Protein AF-A0A067EE00-F1 (afdb_monomer_lite)

Foldseek 3Di:
DVVLLCVQLVHDDDRDPSSVVSSCVQCVLVVVQCVDPVVVVQCPDVVPNAEPEADAPVVQLVVQQPPPRDGDPPDWHWYFYSDDPDHRDIDID

Organism: Citrus sinensis (NCBI:txid2711)

pLDDT: mean 82.13, std 8.54, range [51.91, 93.31]

Structure (mmCIF, N/CA/C/O backbone):
data_AF-A0A067EE00-F1
#
_entry.id   AF-A0A067EE00-F1
#
loop_
_atom_site.group_PDB
_atom_site.id
_atom_site.type_symbol
_atom_site.label_atom_id
_atom_site.label_alt_id
_atom_site.la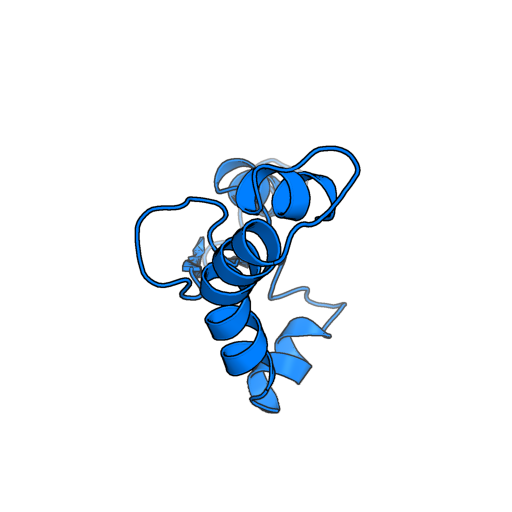bel_comp_id
_atom_site.label_asym_id
_atom_site.label_entity_id
_atom_site.label_seq_id
_atom_site.pdbx_PDB_ins_code
_atom_site.Cartn_x
_atom_site.Cartn_y
_atom_site.Cartn_z
_atom_site.occupancy
_atom_site.B_iso_or_equiv
_atom_site.auth_seq_id
_atom_site.auth_comp_id
_atom_site.auth_asym_id
_atom_site.auth_atom_id
_atom_site.pdbx_PDB_model_num
ATOM 1 N N . ASP A 1 1 ? 6.181 -4.516 7.051 1.00 78.56 1 ASP A N 1
ATOM 2 C CA . ASP A 1 1 ? 4.842 -3.881 7.123 1.00 78.56 1 ASP A CA 1
ATOM 3 C C . ASP A 1 1 ? 4.194 -3.855 8.504 1.00 78.56 1 ASP A C 1
ATOM 5 O O . ASP A 1 1 ? 3.755 -2.790 8.913 1.00 78.56 1 ASP A O 1
ATOM 9 N N . PHE A 1 2 ? 4.132 -4.954 9.266 1.00 80.62 2 PHE A N 1
ATOM 10 C CA . PHE A 1 2 ? 3.399 -4.965 10.548 1.00 80.62 2 PHE A CA 1
ATOM 11 C C . PHE A 1 2 ? 3.904 -3.944 11.593 1.00 80.62 2 PHE A C 1
ATOM 13 O O . PHE A 1 2 ? 3.105 -3.244 12.211 1.00 80.62 2 PHE A O 1
ATOM 20 N N . GLU A 1 3 ? 5.223 -3.789 11.737 1.00 83.38 3 GLU A N 1
ATOM 21 C CA . GLU A 1 3 ? 5.837 -2.774 12.616 1.00 83.38 3 GLU A CA 1
ATOM 22 C C . GLU A 1 3 ? 5.495 -1.333 12.195 1.00 83.38 3 GLU A C 1
ATOM 24 O O . GLU A 1 3 ? 5.251 -0.468 13.038 1.00 83.38 3 GLU A O 1
ATOM 29 N N . LEU A 1 4 ? 5.395 -1.072 10.887 1.00 82.88 4 LEU A N 1
ATOM 30 C CA . LEU A 1 4 ? 4.943 0.221 10.377 1.00 82.88 4 LEU A CA 1
ATOM 31 C C . LEU A 1 4 ? 3.482 0.477 10.767 1.00 82.88 4 LEU A C 1
ATOM 33 O O . LEU A 1 4 ? 3.162 1.558 11.258 1.00 82.88 4 LEU A O 1
ATOM 37 N N . LEU A 1 5 ? 2.605 -0.515 10.588 1.00 84.44 5 LEU A N 1
ATOM 38 C CA . LEU A 1 5 ? 1.193 -0.400 10.959 1.00 84.44 5 LEU A CA 1
ATOM 39 C C . LEU A 1 5 ? 1.034 -0.159 12.467 1.00 84.44 5 LEU A C 1
ATOM 41 O O . LEU A 1 5 ? 0.266 0.718 12.856 1.00 84.44 5 LEU A O 1
ATOM 45 N N . ARG A 1 6 ? 1.819 -0.840 13.315 1.00 84.81 6 ARG A N 1
ATOM 46 C CA . ARG A 1 6 ? 1.886 -0.565 14.765 1.00 84.81 6 ARG A CA 1
ATOM 47 C C . ARG A 1 6 ? 2.306 0.871 15.064 1.00 84.81 6 ARG A C 1
ATOM 49 O O . ARG A 1 6 ? 1.658 1.555 15.859 1.00 84.81 6 ARG A O 1
ATOM 56 N N . ARG A 1 7 ? 3.357 1.355 14.397 1.00 84.56 7 ARG A N 1
ATOM 57 C CA . ARG A 1 7 ? 3.845 2.733 14.544 1.00 84.56 7 ARG A CA 1
ATOM 58 C C . ARG A 1 7 ? 2.789 3.764 14.135 1.00 84.56 7 ARG A C 1
ATOM 60 O O . ARG A 1 7 ? 2.648 4.778 14.815 1.00 84.56 7 ARG A O 1
ATOM 67 N N . ILE A 1 8 ? 2.049 3.518 13.054 1.00 82.62 8 ILE A N 1
ATOM 68 C CA . ILE A 1 8 ? 0.974 4.404 12.574 1.00 82.62 8 ILE A CA 1
ATOM 69 C C . ILE A 1 8 ? -0.220 4.385 13.532 1.00 82.62 8 ILE A C 1
ATOM 71 O O . ILE A 1 8 ? -0.726 5.449 13.892 1.00 82.62 8 ILE A O 1
ATOM 75 N N . ALA A 1 9 ? -0.631 3.195 13.974 1.00 84.88 9 ALA A N 1
ATOM 76 C CA . ALA A 1 9 ? -1.706 3.008 14.944 1.00 84.88 9 ALA A CA 1
ATOM 77 C C . ALA A 1 9 ? -1.367 3.597 16.326 1.00 84.88 9 ALA A C 1
ATOM 79 O O . ALA A 1 9 ? -2.270 3.877 17.111 1.00 84.88 9 ALA A O 1
ATOM 80 N N . GLY A 1 10 ? -0.079 3.806 16.627 1.00 84.44 10 GLY A N 1
ATOM 81 C CA . GLY A 1 10 ? 0.383 4.327 17.913 1.00 84.44 10 GLY A CA 1
ATOM 82 C C . GLY A 1 10 ? 0.207 3.330 19.060 1.00 84.44 10 GLY A C 1
ATOM 83 O O . GLY A 1 10 ? 0.112 3.738 20.215 1.00 84.44 10 GLY A O 1
ATOM 84 N N . CYS A 1 11 ? 0.146 2.032 18.753 1.00 80.75 11 CYS A N 1
ATOM 85 C CA . CYS A 1 11 ? -0.097 0.964 19.718 1.00 80.75 11 CYS A CA 1
ATOM 86 C C . CYS A 1 11 ? 1.037 -0.069 19.716 1.00 80.75 11 CYS A C 1
ATOM 88 O O . CYS A 1 11 ? 1.675 -0.300 18.690 1.00 80.75 11 CYS A O 1
ATOM 90 N N . ARG A 1 12 ? 1.264 -0.720 20.863 1.00 75.81 12 ARG A N 1
ATOM 91 C CA . ARG A 1 12 ? 2.228 -1.826 20.989 1.00 75.81 12 ARG A CA 1
ATOM 92 C C . ARG A 1 12 ? 1.537 -3.175 20.787 1.00 75.81 12 ARG A C 1
ATOM 94 O O . ARG A 1 12 ? 1.651 -3.770 19.717 1.00 75.81 12 ARG A O 1
ATOM 101 N N . ASP A 1 13 ? 0.756 -3.592 21.781 1.00 77.88 13 ASP A N 1
ATOM 102 C CA . ASP A 1 13 ? 0.229 -4.961 21.842 1.00 77.88 13 ASP A CA 1
ATOM 103 C C . ASP A 1 13 ? -1.282 -5.047 21.605 1.00 77.88 13 ASP A C 1
ATOM 105 O O . ASP A 1 13 ? -1.750 -5.999 20.987 1.00 77.88 13 ASP A O 1
ATOM 109 N N . PHE A 1 14 ? -2.042 -4.028 22.022 1.00 80.25 14 PHE A N 1
ATOM 110 C CA . PHE A 1 14 ? -3.501 -4.002 21.892 1.00 80.25 14 PHE A CA 1
ATOM 111 C C . PHE A 1 14 ? -3.978 -2.832 21.031 1.00 80.25 14 PHE A C 1
ATOM 113 O O . PHE A 1 14 ? -3.552 -1.686 21.202 1.00 80.25 14 PHE A O 1
ATOM 120 N N . LEU A 1 15 ? -4.901 -3.129 20.118 1.00 84.12 15 LEU A N 1
ATOM 121 C CA . LEU A 1 15 ? -5.520 -2.155 19.230 1.00 84.12 15 LEU A CA 1
ATOM 122 C C . LEU A 1 15 ? -6.867 -1.714 19.821 1.00 84.12 15 LEU A C 1
ATOM 124 O O . LEU A 1 15 ? -7.858 -2.432 19.728 1.00 84.12 15 LEU A O 1
ATOM 128 N N . ALA A 1 16 ? -6.901 -0.538 20.444 1.00 89.38 16 ALA A N 1
ATOM 129 C CA . ALA A 1 16 ? -8.157 0.113 20.809 1.00 89.38 16 ALA A CA 1
ATOM 130 C C . ALA A 1 16 ? -8.869 0.655 19.557 1.00 89.38 16 ALA A C 1
ATOM 132 O O . ALA A 1 16 ? -8.231 0.873 18.523 1.00 89.38 16 ALA A O 1
ATOM 133 N N . GLN A 1 17 ? -10.169 0.941 19.667 1.00 89.56 17 GLN A N 1
ATOM 134 C CA . GLN A 1 17 ? -10.963 1.507 18.570 1.00 89.56 17 GLN A CA 1
ATOM 135 C C . GLN A 1 17 ? -10.318 2.772 17.979 1.00 89.56 17 GLN A C 1
ATOM 137 O O . GLN A 1 17 ? -10.133 2.859 16.770 1.00 89.56 17 GLN A O 1
ATOM 142 N N . GLU A 1 18 ? -9.877 3.709 18.819 1.00 87.69 18 GLU A N 1
ATOM 143 C CA . GLU A 1 18 ? -9.234 4.949 18.360 1.00 87.69 18 GLU A CA 1
ATOM 144 C C . GLU A 1 18 ? -7.931 4.703 17.579 1.00 87.69 18 GLU A C 1
ATOM 146 O O . GLU A 1 18 ? -7.585 5.449 16.660 1.00 87.69 18 GLU A O 1
ATOM 151 N N . ASN A 1 19 ? -7.187 3.652 17.939 1.00 88.00 19 ASN A N 1
ATOM 152 C CA . ASN A 1 19 ? -5.958 3.266 17.244 1.00 88.00 19 ASN A CA 1
ATOM 153 C C . ASN A 1 19 ? -6.289 2.634 15.888 1.00 88.00 19 ASN A C 1
ATOM 155 O O . ASN A 1 19 ? -5.609 2.911 14.899 1.00 88.00 19 ASN A O 1
ATOM 159 N N . PHE A 1 20 ? -7.358 1.831 15.832 1.00 88.88 20 PHE A N 1
ATOM 160 C CA . PHE A 1 20 ? -7.879 1.289 14.582 1.00 88.88 20 PHE A CA 1
ATOM 161 C C . PHE A 1 20 ? -8.356 2.400 13.646 1.00 88.88 20 PHE A C 1
ATOM 163 O O . PHE A 1 20 ? -7.990 2.389 12.480 1.00 88.88 20 PHE A O 1
ATOM 170 N N . GLU A 1 21 ? -9.104 3.390 14.133 1.00 88.69 21 GLU A N 1
ATOM 171 C CA . GLU A 1 21 ? -9.587 4.504 13.308 1.00 88.69 21 GLU A CA 1
ATOM 172 C C . GLU A 1 21 ? -8.429 5.321 12.715 1.00 88.69 21 GLU A C 1
ATOM 174 O O . GLU A 1 21 ? -8.438 5.636 11.523 1.00 88.69 21 GLU A O 1
ATOM 179 N N . LYS A 1 22 ? -7.382 5.595 13.507 1.00 85.50 22 LYS A N 1
ATOM 180 C CA . LYS A 1 22 ? -6.150 6.248 13.026 1.00 85.50 22 LYS A CA 1
ATOM 181 C C . LYS A 1 22 ? -5.445 5.420 11.954 1.00 85.50 22 LYS A C 1
ATOM 183 O O . LYS A 1 22 ? -5.050 5.962 10.921 1.00 85.50 22 LYS A O 1
ATOM 188 N N . LEU A 1 23 ? -5.303 4.116 12.189 1.00 87.69 23 LEU A N 1
ATOM 189 C CA . LEU A 1 23 ? -4.708 3.189 11.232 1.00 87.69 23 LEU A CA 1
ATOM 190 C C . LEU A 1 23 ? -5.526 3.124 9.939 1.00 87.69 23 LEU A C 1
ATOM 192 O O . LEU A 1 23 ? -4.971 3.219 8.847 1.00 87.69 23 LEU A O 1
ATOM 196 N N . TRP A 1 24 ? -6.844 2.990 10.060 1.00 88.06 24 TRP A N 1
ATOM 197 C CA . TRP A 1 24 ? -7.763 2.844 8.942 1.00 88.06 24 TRP A CA 1
ATOM 198 C C . TRP A 1 24 ? -7.849 4.116 8.106 1.00 88.06 24 TRP A C 1
ATOM 200 O O . TRP A 1 24 ? -7.811 4.033 6.886 1.00 88.06 24 TRP A O 1
ATOM 210 N N . CYS A 1 25 ? -7.861 5.297 8.728 1.00 86.25 25 CYS A N 1
ATOM 211 C CA . CYS A 1 25 ? -7.806 6.573 8.013 1.00 86.25 25 CYS A CA 1
ATOM 212 C C . CYS A 1 25 ? -6.555 6.679 7.120 1.00 86.25 25 CYS A C 1
ATOM 214 O O . CYS A 1 25 ? -6.620 7.199 6.006 1.00 86.25 25 CYS A O 1
ATOM 216 N N . TRP A 1 26 ? -5.425 6.125 7.573 1.00 85.50 26 TRP A N 1
ATOM 217 C CA . TRP A 1 26 ? -4.191 6.077 6.789 1.00 85.50 26 TRP A CA 1
ATOM 218 C C . TRP A 1 26 ? -4.182 4.966 5.724 1.00 85.50 26 TRP A C 1
ATOM 220 O O . TRP A 1 26 ? -3.696 5.186 4.611 1.00 85.50 26 TRP A O 1
ATOM 230 N N . LEU A 1 27 ? -4.719 3.784 6.049 1.00 87.44 27 LEU A N 1
ATOM 231 C CA . LEU A 1 27 ? -4.677 2.588 5.201 1.00 87.44 27 LEU A CA 1
ATOM 232 C C . LEU A 1 27 ? -5.768 2.575 4.123 1.00 87.44 27 LEU A C 1
ATOM 234 O O . LEU A 1 27 ? -5.555 2.051 3.032 1.00 87.44 27 LEU A O 1
ATOM 238 N N . TYR A 1 28 ? -6.935 3.152 4.402 1.00 89.00 28 TYR A N 1
ATOM 239 C CA . TYR A 1 28 ? -8.092 3.118 3.512 1.00 89.00 28 TYR A CA 1
ATOM 240 C C . TYR A 1 28 ? -7.791 3.633 2.096 1.00 89.00 28 TYR A C 1
ATOM 242 O O . TYR A 1 28 ? -8.156 2.943 1.147 1.00 89.00 28 TYR A O 1
ATOM 250 N N . PRO A 1 29 ? -7.078 4.760 1.886 1.00 87.75 29 PRO A N 1
ATOM 251 C CA . PRO A 1 29 ? -6.734 5.204 0.535 1.00 87.75 29 PRO A CA 1
ATOM 252 C C . PRO A 1 29 ? -5.882 4.187 -0.240 1.00 87.75 29 PRO A C 1
ATOM 254 O O . PRO A 1 29 ? -6.021 4.070 -1.457 1.00 87.75 29 PRO A O 1
ATOM 257 N N . VAL A 1 30 ? -5.037 3.418 0.454 1.00 87.06 30 VAL A N 1
ATOM 258 C CA . VAL A 1 30 ? -4.222 2.348 -0.143 1.00 87.06 30 VAL A CA 1
ATOM 259 C C . VAL A 1 30 ? -5.111 1.187 -0.559 1.00 87.06 30 VAL A C 1
ATOM 261 O O . VAL A 1 30 ? -5.074 0.773 -1.714 1.00 87.06 30 VAL A O 1
ATOM 264 N N . ALA A 1 31 ? -5.957 0.709 0.356 1.00 89.25 31 ALA A N 1
ATOM 265 C CA . ALA A 1 31 ? -6.912 -0.359 0.076 1.00 89.25 31 ALA A CA 1
ATOM 266 C C . ALA A 1 31 ? -7.856 0.022 -1.077 1.00 89.25 31 ALA A C 1
ATOM 268 O O . ALA A 1 31 ? -8.099 -0.779 -1.976 1.00 89.25 31 ALA A O 1
ATOM 269 N N . PHE A 1 32 ? -8.321 1.272 -1.097 1.00 90.06 32 PHE A N 1
ATOM 270 C CA . PHE A 1 32 ? -9.137 1.824 -2.171 1.00 90.06 32 PHE A CA 1
ATOM 271 C C . PHE A 1 32 ? -8.374 1.869 -3.501 1.00 90.06 32 PHE A C 1
ATOM 273 O O . PHE A 1 32 ? -8.897 1.434 -4.521 1.00 90.06 32 PHE A O 1
ATOM 280 N N . THR A 1 33 ? -7.115 2.307 -3.503 1.00 88.81 33 THR A N 1
ATOM 281 C CA . THR A 1 33 ? -6.265 2.300 -4.708 1.00 88.81 33 THR A CA 1
ATOM 282 C C . THR A 1 33 ? -6.065 0.879 -5.249 1.00 88.81 33 THR A C 1
ATOM 284 O O . THR A 1 33 ? -6.199 0.650 -6.449 1.00 88.81 33 THR A O 1
ATOM 287 N N . LEU A 1 34 ? -5.824 -0.095 -4.365 1.00 89.00 34 LEU A N 1
ATOM 288 C CA . LEU A 1 34 ? -5.673 -1.512 -4.713 1.00 89.00 34 LEU A CA 1
ATOM 289 C C . LEU A 1 34 ? -6.990 -2.200 -5.108 1.00 89.00 34 LEU A C 1
ATOM 291 O O . LEU A 1 34 ? -6.948 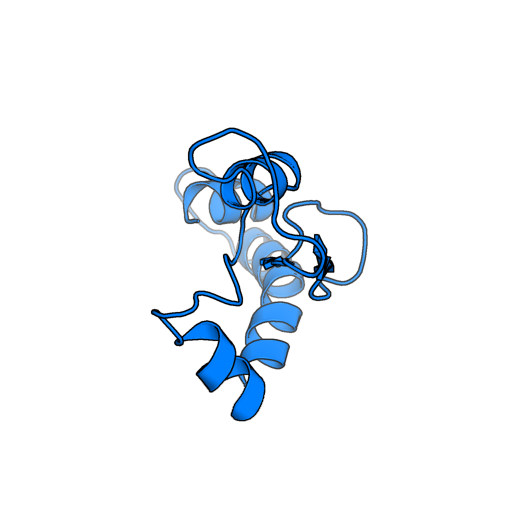-3.284 -5.682 1.00 89.00 34 LEU A O 1
ATOM 295 N N . SER A 1 35 ? -8.150 -1.599 -4.826 1.00 91.44 35 SER A N 1
ATOM 296 C CA . SER A 1 35 ? -9.446 -2.125 -5.285 1.00 91.44 35 SER A CA 1
ATOM 297 C C . SER A 1 35 ? -9.621 -2.014 -6.803 1.00 91.44 35 SER A C 1
ATOM 299 O O . SER A 1 35 ? -10.433 -2.725 -7.387 1.00 91.44 35 SER A O 1
ATOM 301 N N . SER A 1 36 ? -8.824 -1.161 -7.453 1.00 93.31 36 SER A N 1
ATOM 302 C CA . SER A 1 36 ? -8.757 -1.069 -8.904 1.00 93.31 36 SER A CA 1
ATOM 303 C C . SER A 1 36 ? -8.049 -2.287 -9.506 1.00 93.31 36 SER A C 1
ATOM 305 O O . SER A 1 36 ? -6.886 -2.553 -9.199 1.00 93.31 36 SER A O 1
ATOM 307 N N . ASP A 1 37 ? -8.718 -2.994 -10.421 1.00 92.62 37 ASP A N 1
ATOM 308 C CA . ASP A 1 37 ? -8.217 -4.239 -11.022 1.00 92.62 37 ASP A CA 1
ATOM 309 C C . ASP A 1 37 ? -6.837 -4.107 -11.672 1.00 92.62 37 ASP A C 1
ATOM 311 O O . ASP A 1 37 ? -5.991 -4.993 -11.534 1.00 92.62 37 ASP A O 1
ATOM 315 N N . TRP A 1 38 ? -6.591 -3.014 -12.396 1.00 90.31 38 TRP A N 1
ATOM 316 C CA . TRP A 1 38 ? -5.314 -2.812 -13.078 1.00 90.31 38 TRP A CA 1
ATOM 317 C C . TRP A 1 38 ? -4.188 -2.536 -12.081 1.00 90.31 38 TRP A C 1
ATOM 319 O O . TRP A 1 38 ? -3.116 -3.118 -12.208 1.00 90.31 38 TRP A O 1
ATOM 329 N N . ILE A 1 39 ? -4.452 -1.744 -11.037 1.00 89.12 39 ILE A N 1
ATOM 330 C CA . ILE A 1 39 ? -3.492 -1.508 -9.954 1.00 89.12 39 ILE A CA 1
ATOM 331 C C . ILE A 1 39 ? -3.202 -2.807 -9.205 1.00 89.12 39 ILE A C 1
ATOM 333 O O . ILE A 1 39 ? -2.045 -3.100 -8.927 1.00 89.12 39 ILE A O 1
ATOM 337 N N . ASN A 1 40 ? -4.226 -3.599 -8.885 1.00 91.06 40 ASN A N 1
ATOM 338 C CA . ASN A 1 40 ? -4.065 -4.862 -8.169 1.00 91.06 40 ASN A CA 1
ATOM 339 C C . ASN A 1 40 ? -3.211 -5.854 -8.970 1.00 91.06 40 ASN A C 1
ATOM 341 O O . ASN A 1 40 ? -2.330 -6.512 -8.420 1.00 91.06 40 ASN A O 1
ATOM 345 N N . LYS A 1 41 ? -3.419 -5.927 -10.291 1.00 91.38 41 LYS A N 1
ATOM 346 C CA . LYS A 1 41 ? -2.562 -6.716 -11.188 1.00 91.38 41 LYS A CA 1
ATOM 347 C C . LYS A 1 41 ? -1.116 -6.222 -11.157 1.00 91.38 41 LYS A C 1
ATOM 349 O O . LYS A 1 41 ? -0.214 -7.040 -11.013 1.00 91.38 41 LYS A O 1
ATOM 354 N N . THR A 1 42 ? -0.900 -4.908 -11.221 1.00 88.94 42 THR A N 1
ATOM 355 C CA . THR A 1 42 ? 0.438 -4.304 -11.129 1.00 88.94 42 THR A CA 1
ATOM 356 C C . THR A 1 42 ? 1.099 -4.572 -9.773 1.00 88.94 42 THR A C 1
ATOM 358 O O . THR A 1 42 ? 2.274 -4.923 -9.731 1.00 88.94 42 THR A O 1
ATOM 361 N N . TRP A 1 43 ? 0.345 -4.489 -8.674 1.00 87.88 43 TRP A N 1
ATOM 362 C CA . TRP A 1 43 ? 0.795 -4.808 -7.315 1.00 87.88 43 TRP A CA 1
ATOM 363 C C . TRP A 1 43 ? 1.211 -6.273 -7.160 1.00 87.88 43 TRP A C 1
ATOM 365 O O . TRP A 1 43 ? 2.208 -6.579 -6.517 1.00 87.88 43 TRP A O 1
ATOM 375 N N . ARG A 1 44 ? 0.442 -7.195 -7.750 1.00 88.62 44 ARG A N 1
ATOM 376 C CA . ARG A 1 44 ? 0.706 -8.641 -7.693 1.00 88.62 44 ARG A CA 1
ATOM 377 C C . ARG A 1 44 ? 1.796 -9.102 -8.661 1.00 88.62 44 ARG A C 1
ATOM 379 O O . ARG A 1 44 ? 2.173 -10.271 -8.612 1.00 88.62 44 ARG A O 1
ATOM 386 N N . SER A 1 45 ? 2.280 -8.228 -9.543 1.00 88.88 45 SER A N 1
ATOM 387 C CA . SER A 1 45 ? 3.352 -8.555 -10.480 1.00 88.88 45 SER A CA 1
ATOM 388 C C . SER A 1 45 ? 4.649 -8.831 -9.724 1.00 88.88 45 SER A C 1
ATOM 390 O O . SER A 1 45 ? 5.174 -7.963 -9.030 1.00 88.88 45 SER A O 1
ATOM 392 N N . THR A 1 46 ? 5.182 -10.041 -9.876 1.00 83.69 46 THR A N 1
ATOM 393 C CA . THR A 1 46 ? 6.459 -10.449 -9.274 1.00 83.69 46 THR A CA 1
ATOM 394 C C . THR A 1 46 ? 7.642 -10.245 -10.215 1.00 83.69 46 THR A C 1
ATOM 396 O O . THR A 1 46 ? 8.779 -10.177 -9.756 1.00 83.69 46 THR A O 1
ATOM 399 N N . SER A 1 47 ? 7.395 -10.137 -11.524 1.00 83.38 47 SER A N 1
ATOM 400 C CA . SER A 1 47 ? 8.433 -9.889 -12.520 1.00 83.38 47 SER A CA 1
ATOM 401 C C . SER A 1 47 ? 7.859 -9.182 -13.756 1.00 83.38 47 SER A C 1
ATOM 403 O O . SER A 1 47 ? 7.064 -9.782 -14.482 1.00 83.38 47 SER A O 1
ATOM 405 N N . PRO A 1 48 ? 8.253 -7.924 -14.013 1.00 79.25 48 PRO A N 1
ATOM 406 C CA . PRO A 1 48 ? 8.988 -7.039 -13.103 1.00 79.25 48 PRO A CA 1
ATOM 407 C C . PRO A 1 48 ? 8.116 -6.613 -11.907 1.00 79.25 48 PRO A C 1
ATOM 409 O O . PRO A 1 48 ? 6.885 -6.547 -11.996 1.00 79.25 48 PRO A O 1
ATOM 412 N N . LYS A 1 49 ? 8.756 -6.355 -10.763 1.00 84.62 49 LYS A N 1
ATOM 413 C CA . LYS A 1 49 ? 8.085 -5.856 -9.560 1.00 84.62 49 LYS A CA 1
ATOM 414 C C . LYS A 1 49 ? 7.926 -4.341 -9.677 1.00 84.62 49 LYS A C 1
ATOM 416 O O . LYS A 1 49 ? 8.903 -3.608 -9.621 1.00 84.62 49 LYS A O 1
ATOM 421 N N . TRP A 1 50 ? 6.692 -3.890 -9.890 1.00 84.44 50 TRP A N 1
ATOM 422 C CA . TRP A 1 50 ? 6.394 -2.478 -10.161 1.00 84.44 50 TRP A CA 1
ATOM 423 C C . TRP A 1 50 ? 6.076 -1.670 -8.905 1.00 84.44 50 TRP A C 1
ATOM 425 O O . TRP A 1 50 ? 6.377 -0.479 -8.848 1.00 84.44 50 TRP A O 1
ATOM 435 N N . ILE A 1 51 ? 5.433 -2.301 -7.917 1.00 86.12 51 ILE A N 1
ATOM 436 C CA . ILE A 1 51 ? 5.040 -1.656 -6.664 1.00 86.12 51 ILE A CA 1
ATOM 437 C C . ILE A 1 51 ? 5.707 -2.395 -5.506 1.00 86.12 51 ILE A C 1
ATOM 439 O O . ILE A 1 51 ? 5.456 -3.576 -5.281 1.00 86.12 51 ILE A O 1
ATOM 443 N N . GLU A 1 52 ? 6.560 -1.690 -4.770 1.00 84.31 52 GLU A N 1
ATOM 444 C CA . GLU A 1 52 ? 7.299 -2.229 -3.621 1.00 84.31 52 GLU A CA 1
ATOM 445 C C . GLU A 1 52 ? 6.496 -2.195 -2.317 1.00 84.31 52 GLU A C 1
ATOM 447 O O . GLU A 1 52 ? 6.818 -2.879 -1.348 1.00 84.31 52 GLU A O 1
ATOM 452 N N . GLY A 1 53 ? 5.411 -1.424 -2.292 1.00 85.25 53 GLY A N 1
ATOM 453 C CA . GLY A 1 53 ? 4.534 -1.336 -1.137 1.00 85.25 53 GLY A CA 1
ATOM 454 C C . GLY A 1 53 ? 4.938 -0.297 -0.119 1.00 85.25 53 GLY A C 1
ATOM 455 O O . GLY A 1 53 ? 5.117 0.871 -0.471 1.00 85.25 53 GLY A O 1
ATOM 456 N N . PHE A 1 54 ? 4.952 -0.689 1.153 1.00 86.81 54 PHE A N 1
ATOM 457 C CA . PHE A 1 54 ? 5.137 0.220 2.281 1.00 86.81 54 PHE A CA 1
ATOM 458 C C . PHE A 1 54 ? 6.610 0.381 2.655 1.00 86.81 54 PHE A C 1
ATOM 460 O O . PHE A 1 54 ? 7.015 0.079 3.776 1.00 86.81 54 PHE A O 1
ATOM 467 N N . ILE A 1 55 ? 7.396 0.887 1.713 1.00 86.12 55 ILE A N 1
ATOM 468 C CA . ILE A 1 55 ? 8.831 1.108 1.893 1.00 86.12 55 ILE A CA 1
ATOM 469 C C . ILE A 1 55 ? 9.155 2.593 2.057 1.00 86.12 55 ILE A C 1
ATOM 471 O O . ILE A 1 55 ? 8.397 3.465 1.609 1.00 86.12 55 ILE A O 1
ATOM 475 N N . THR A 1 56 ? 10.269 2.917 2.709 1.00 85.62 56 THR A N 1
ATOM 476 C CA . THR A 1 56 ? 10.778 4.289 2.789 1.00 85.62 56 THR A CA 1
ATOM 477 C C . THR A 1 56 ? 11.293 4.768 1.431 1.00 85.62 56 THR A C 1
ATOM 479 O O . THR A 1 56 ? 11.361 4.017 0.457 1.00 85.62 56 THR A O 1
ATOM 482 N N . LYS A 1 57 ? 11.607 6.063 1.336 1.00 84.50 57 LYS A N 1
ATOM 483 C CA . LYS A 1 57 ? 12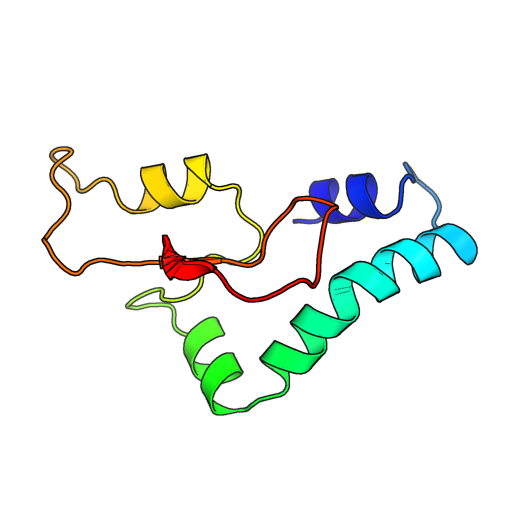.196 6.613 0.114 1.00 84.50 57 LYS A CA 1
ATOM 484 C C . LYS A 1 57 ? 13.580 6.000 -0.127 1.00 84.50 57 LYS A C 1
ATOM 486 O O . LYS A 1 57 ? 13.894 5.625 -1.245 1.00 84.50 57 LYS A O 1
ATOM 491 N N . GLU A 1 58 ? 14.359 5.851 0.934 1.00 86.00 58 GLU A N 1
ATOM 492 C CA . GLU A 1 58 ? 15.724 5.330 0.907 1.00 86.00 58 GLU A CA 1
ATOM 493 C C . GLU A 1 58 ? 15.741 3.846 0.512 1.00 86.00 58 GLU A C 1
ATOM 495 O O . GLU A 1 58 ? 16.574 3.426 -0.285 1.00 86.00 58 GLU A O 1
ATOM 500 N N . GLU A 1 59 ? 14.782 3.056 1.008 1.00 86.44 59 GLU A N 1
ATOM 501 C CA . GLU A 1 59 ? 14.590 1.657 0.597 1.00 86.44 59 GLU A CA 1
ATOM 502 C C . GLU A 1 59 ? 14.224 1.543 -0.893 1.00 86.44 59 GLU A C 1
ATOM 504 O O . GLU A 1 59 ? 14.678 0.622 -1.577 1.00 86.44 59 GLU A O 1
ATOM 509 N N . ALA A 1 60 ? 13.444 2.495 -1.419 1.00 86.19 60 ALA A N 1
ATOM 510 C CA . ALA A 1 60 ? 13.077 2.540 -2.835 1.00 86.19 60 ALA A CA 1
ATOM 511 C C . ALA A 1 60 ? 14.288 2.892 -3.706 1.00 86.19 60 ALA A C 1
ATOM 513 O O . ALA A 1 60 ? 14.574 2.201 -4.680 1.00 86.19 60 ALA A O 1
ATOM 514 N N . GLU A 1 61 ? 15.042 3.920 -3.311 1.00 86.50 61 GLU A N 1
ATOM 515 C CA . GLU A 1 61 ? 16.282 4.322 -3.979 1.00 86.50 61 GLU A CA 1
ATOM 516 C C . GLU A 1 61 ? 17.315 3.193 -3.972 1.00 86.50 61 GLU A C 1
ATOM 518 O O . GLU A 1 61 ? 17.972 2.964 -4.985 1.00 86.50 61 GLU A O 1
ATOM 523 N N . TYR A 1 62 ? 17.429 2.451 -2.866 1.00 84.88 62 TYR A N 1
ATOM 524 C CA . TYR A 1 62 ? 18.300 1.281 -2.772 1.00 84.88 62 TYR A CA 1
ATOM 525 C C . TYR A 1 62 ? 17.851 0.147 -3.700 1.00 84.88 62 TYR A C 1
ATOM 527 O O . TYR A 1 62 ? 18.681 -0.442 -4.384 1.00 84.88 62 TYR A O 1
ATOM 535 N N . SER A 1 63 ? 16.545 -0.125 -3.782 1.00 81.12 63 SER A N 1
ATOM 536 C CA . SER A 1 63 ? 15.991 -1.169 -4.662 1.00 81.12 63 SER A CA 1
ATOM 537 C C . SER A 1 63 ? 16.225 -0.881 -6.147 1.00 81.12 63 SER A C 1
ATOM 539 O O . SER A 1 63 ? 16.281 -1.802 -6.959 1.00 81.12 63 SER A O 1
ATOM 541 N N . LEU A 1 64 ? 16.394 0.393 -6.504 1.00 81.75 64 LEU A N 1
ATOM 542 C CA . LEU A 1 64 ? 16.740 0.812 -7.856 1.00 81.75 64 LEU A CA 1
ATOM 543 C C . LEU A 1 64 ? 18.246 0.705 -8.158 1.00 81.75 64 LEU A C 1
ATOM 545 O O . LEU A 1 64 ? 18.636 0.773 -9.324 1.00 81.75 64 LEU A O 1
ATOM 549 N N . GLN A 1 65 ? 19.117 0.546 -7.154 1.00 79.31 65 GLN A N 1
ATOM 550 C CA . GLN A 1 65 ? 20.554 0.406 -7.396 1.00 79.31 65 GLN A CA 1
ATOM 551 C C . GLN A 1 65 ? 20.825 -0.914 -8.125 1.00 79.31 65 GLN A C 1
ATOM 553 O O . GLN A 1 65 ? 20.659 -2.003 -7.579 1.00 79.31 65 GLN A O 1
ATOM 558 N N . GLY A 1 66 ? 21.261 -0.820 -9.383 1.00 69.62 66 GLY A N 1
ATOM 559 C CA . GLY A 1 66 ? 21.659 -1.993 -10.154 1.00 69.62 66 GLY A CA 1
ATOM 560 C C . GLY A 1 66 ? 22.872 -2.708 -9.535 1.00 69.62 66 GLY A C 1
ATOM 561 O O . GLY A 1 66 ? 23.575 -2.135 -8.700 1.00 69.62 66 GLY A O 1
ATOM 562 N N . PRO A 1 67 ? 23.226 -3.919 -10.009 1.00 68.19 67 PRO A N 1
ATOM 563 C CA . PRO A 1 67 ? 24.359 -4.708 -9.496 1.00 68.19 67 PRO A CA 1
ATOM 564 C C . PRO A 1 67 ? 25.714 -3.980 -9.512 1.00 68.19 67 PRO A C 1
ATOM 566 O O . PRO A 1 67 ? 26.670 -4.413 -8.876 1.00 68.19 67 PRO A O 1
ATOM 569 N N . ARG A 1 68 ? 25.812 -2.890 -10.283 1.00 72.69 68 ARG A N 1
ATOM 570 C CA . ARG A 1 68 ? 27.000 -2.039 -10.432 1.00 72.69 68 ARG A CA 1
ATOM 571 C C . ARG A 1 68 ? 26.794 -0.611 -9.907 1.00 72.69 68 ARG A C 1
ATOM 573 O O . ARG A 1 68 ? 27.598 0.260 -10.214 1.00 72.69 68 ARG A O 1
ATOM 580 N N . GLY A 1 69 ? 25.703 -0.348 -9.186 1.00 67.38 69 GLY A N 1
ATOM 581 C CA . GLY A 1 69 ? 25.327 0.982 -8.693 1.00 67.38 69 GLY A CA 1
ATOM 582 C C . GLY A 1 69 ? 24.814 1.950 -9.768 1.00 67.38 69 GLY A C 1
ATOM 583 O O . GLY A 1 69 ? 24.416 3.062 -9.438 1.00 67.38 69 GLY A O 1
ATOM 584 N N . LEU A 1 70 ? 24.795 1.542 -11.044 1.00 64.25 70 LEU A N 1
ATOM 585 C CA . LEU A 1 70 ? 24.205 2.311 -12.139 1.00 64.25 70 LEU A CA 1
ATOM 586 C C . LEU A 1 70 ? 22.751 1.880 -12.346 1.00 64.25 70 LEU A C 1
ATOM 588 O O . LEU A 1 70 ? 22.492 0.715 -12.653 1.00 64.25 70 LEU A O 1
ATOM 592 N N . GLN A 1 71 ? 21.826 2.823 -12.185 1.00 71.31 71 GLN A N 1
ATOM 593 C CA . G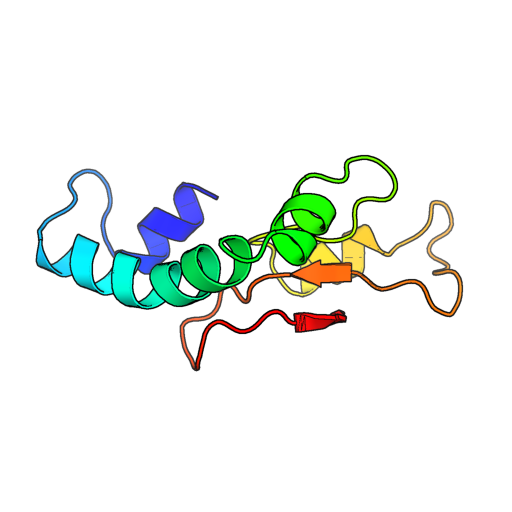LN A 1 71 ? 20.440 2.665 -12.620 1.00 71.31 71 GLN A CA 1
ATOM 594 C C . GLN A 1 71 ? 20.367 2.735 -14.149 1.00 71.31 71 GLN A C 1
ATOM 596 O O . GLN A 1 71 ? 21.000 3.605 -14.754 1.00 71.31 71 GLN A O 1
ATOM 601 N N . GLU A 1 72 ? 19.573 1.867 -14.777 1.00 74.50 72 GLU A N 1
ATOM 602 C CA . GLU A 1 72 ? 19.217 2.063 -16.182 1.00 74.50 72 GLU A CA 1
ATOM 603 C C . GLU A 1 72 ? 18.247 3.250 -16.296 1.00 74.50 72 GLU A C 1
ATOM 605 O O . GLU A 1 72 ? 17.227 3.267 -15.596 1.00 74.50 72 GLU A O 1
ATOM 610 N N . PRO A 1 73 ? 18.528 4.250 -17.153 1.00 77.94 73 PRO A N 1
ATOM 611 C CA . PRO A 1 73 ? 17.636 5.387 -17.342 1.00 77.94 73 PRO A CA 1
ATOM 612 C C . PRO A 1 73 ? 16.209 4.943 -17.680 1.00 77.94 73 PRO A C 1
ATOM 614 O O . PRO A 1 73 ? 16.000 4.152 -18.596 1.00 77.94 73 PRO A O 1
ATOM 617 N N . GLY A 1 74 ? 15.226 5.478 -16.954 1.00 77.62 74 GLY A N 1
ATOM 618 C CA . GLY A 1 74 ? 13.814 5.118 -17.123 1.00 77.62 74 GLY A CA 1
ATOM 619 C C . GLY A 1 74 ? 13.329 3.994 -16.205 1.00 77.62 74 GLY A C 1
ATOM 620 O O . GLY A 1 74 ? 12.145 3.665 -16.247 1.00 77.62 74 GLY A O 1
ATOM 621 N N . THR A 1 75 ? 14.197 3.444 -15.352 1.00 82.75 75 THR A N 1
ATOM 622 C CA . THR A 1 75 ? 13.769 2.575 -14.251 1.00 82.75 75 THR A CA 1
ATOM 623 C C . THR A 1 75 ? 13.113 3.427 -13.169 1.00 82.75 75 THR A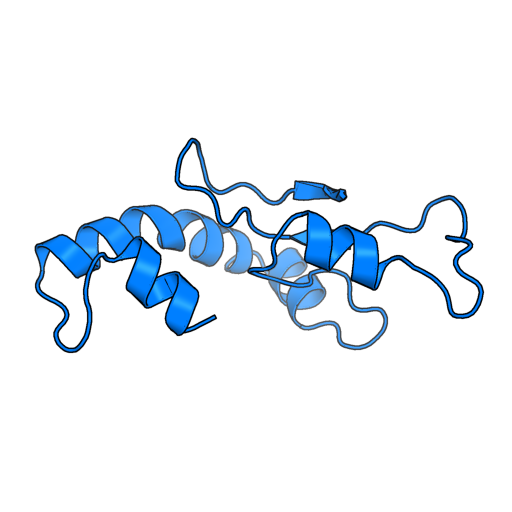 C 1
ATOM 625 O O . THR A 1 75 ? 13.638 4.463 -12.773 1.00 82.75 75 THR A O 1
ATOM 628 N N . PHE A 1 76 ? 11.944 3.004 -12.708 1.00 84.31 76 PHE A N 1
ATOM 629 C CA . PHE A 1 76 ? 11.224 3.656 -11.623 1.00 84.31 76 PHE A CA 1
ATOM 630 C C . PHE A 1 76 ? 10.550 2.601 -10.762 1.00 84.31 76 PHE A C 1
ATOM 632 O O . PHE A 1 76 ? 10.286 1.483 -11.216 1.00 84.31 76 PHE A O 1
ATOM 639 N N . VAL A 1 77 ? 10.221 2.976 -9.532 1.00 85.69 77 VAL A N 1
ATOM 640 C CA . VAL A 1 77 ? 9.451 2.119 -8.635 1.00 85.69 77 VAL A CA 1
ATOM 641 C C . VAL A 1 77 ? 8.308 2.884 -7.993 1.00 85.69 77 VAL A C 1
ATOM 643 O O . VAL A 1 77 ? 8.407 4.073 -7.688 1.00 85.69 77 VAL A O 1
ATOM 646 N N . LEU A 1 78 ? 7.187 2.195 -7.800 1.00 88.50 78 LEU A N 1
ATOM 647 C CA . LEU A 1 78 ? 6.023 2.747 -7.125 1.00 88.50 78 LEU A CA 1
ATOM 648 C C . LEU A 1 78 ? 6.018 2.329 -5.653 1.00 88.50 78 LEU A C 1
ATOM 650 O O . LEU A 1 78 ? 6.269 1.170 -5.316 1.00 88.50 78 LEU A O 1
ATOM 654 N N . ARG A 1 79 ? 5.664 3.260 -4.766 1.00 88.00 79 ARG A N 1
ATOM 655 C CA . ARG A 1 79 ? 5.507 2.986 -3.329 1.00 88.00 79 ARG A CA 1
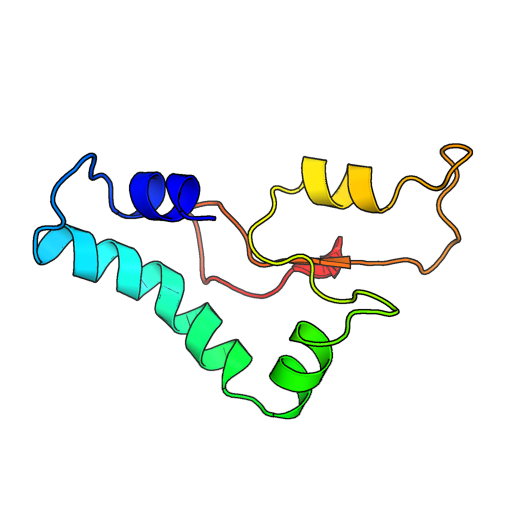ATOM 656 C C . ARG A 1 79 ? 4.324 3.727 -2.717 1.00 88.00 79 ARG A C 1
ATOM 658 O O . ARG A 1 79 ? 3.899 4.769 -3.219 1.00 88.00 79 ARG A O 1
ATOM 665 N N . PHE A 1 80 ? 3.844 3.232 -1.582 1.00 86.19 80 PHE A N 1
ATOM 666 C CA . PHE A 1 80 ? 2.942 3.979 -0.710 1.00 86.19 80 PHE A CA 1
ATOM 667 C C . PHE A 1 80 ? 3.757 4.720 0.363 1.00 86.19 80 PHE A C 1
ATOM 669 O O . PHE A 1 80 ? 4.622 4.116 1.002 1.00 86.19 80 PHE A O 1
ATOM 676 N N . PRO A 1 81 ? 3.525 6.027 0.578 1.00 80.19 81 PRO A N 1
ATOM 677 C CA . PRO A 1 81 ? 4.306 6.814 1.521 1.00 80.19 81 PRO A CA 1
ATOM 678 C C . PRO A 1 81 ? 4.071 6.345 2.953 1.00 80.19 81 PRO A C 1
ATOM 680 O O . PRO A 1 81 ? 2.936 6.210 3.391 1.00 80.19 81 PRO A O 1
ATOM 683 N N . THR A 1 82 ? 5.156 6.167 3.700 1.00 77.50 82 THR A N 1
ATOM 684 C CA . THR A 1 82 ? 5.151 5.717 5.101 1.00 77.50 82 THR A CA 1
ATOM 685 C C . THR A 1 82 ? 5.044 6.867 6.115 1.00 77.50 82 THR A C 1
ATOM 687 O O . THR A 1 82 ? 5.002 6.630 7.323 1.00 77.50 82 THR A O 1
ATOM 690 N N . SER A 1 83 ? 4.993 8.124 5.652 1.00 69.69 83 SER A N 1
ATOM 691 C CA . SER A 1 83 ? 4.882 9.320 6.495 1.00 69.69 83 SER A CA 1
ATOM 692 C C . SER A 1 83 ? 3.426 9.747 6.735 1.00 69.69 83 SER A C 1
ATOM 694 O O . SER A 1 83 ? 2.519 9.458 5.959 1.00 69.69 83 SER A O 1
ATOM 696 N N . ARG A 1 84 ? 3.203 10.444 7.858 1.00 57.75 84 ARG A N 1
ATOM 697 C CA . ARG A 1 84 ? 1.876 10.813 8.394 1.00 57.75 84 ARG A CA 1
ATOM 698 C C . ARG A 1 84 ? 1.254 12.077 7.783 1.00 57.75 84 ARG A C 1
ATOM 700 O O . ARG A 1 84 ? 0.158 12.457 8.183 1.00 57.75 84 ARG A O 1
ATOM 707 N N . THR A 1 85 ? 1.952 12.772 6.887 1.00 51.91 85 THR A N 1
ATOM 708 C CA . THR A 1 85 ? 1.598 14.135 6.462 1.00 51.91 85 THR A CA 1
ATOM 709 C C . THR A 1 85 ? 1.111 14.151 5.014 1.00 51.91 85 THR A C 1
ATOM 711 O O . THR A 1 85 ? 1.901 14.338 4.093 1.00 51.91 85 THR A O 1
ATOM 714 N N . GLY A 1 86 ? -0.196 13.971 4.816 1.00 54.34 86 GLY A N 1
ATOM 715 C CA . GLY A 1 86 ? -0.860 14.123 3.515 1.00 54.34 86 GLY A CA 1
ATOM 716 C C . GLY A 1 86 ? -1.476 12.833 2.972 1.00 54.34 86 GLY A C 1
ATOM 717 O O . GLY A 1 86 ? -1.138 11.741 3.416 1.00 54.34 86 GLY A O 1
ATOM 718 N N . ARG A 1 87 ? -2.426 12.984 2.034 1.00 57.03 87 ARG A N 1
ATOM 719 C CA . ARG A 1 87 ? -3.169 11.886 1.386 1.00 57.03 87 ARG A CA 1
ATOM 720 C C . ARG A 1 87 ? -2.206 10.772 0.971 1.00 57.03 87 ARG A C 1
ATOM 722 O O . ARG A 1 87 ? -1.294 11.037 0.191 1.00 57.03 87 ARG A O 1
ATOM 729 N N . THR A 1 88 ? -2.435 9.545 1.443 1.00 62.66 88 THR A N 1
ATOM 730 C CA . THR A 1 88 ? -1.692 8.364 0.994 1.00 62.66 88 THR A CA 1
ATOM 731 C C . THR A 1 88 ? -1.965 8.165 -0.497 1.00 62.66 88 THR A C 1
ATOM 733 O O . THR A 1 88 ? -2.998 7.632 -0.892 1.00 62.66 88 THR A O 1
ATOM 736 N N . GLN A 1 89 ? -1.069 8.685 -1.328 1.00 69.62 89 GLN A N 1
ATOM 737 C CA . GLN A 1 89 ? -1.085 8.562 -2.780 1.00 69.62 89 GLN A CA 1
ATOM 738 C C . GLN A 1 89 ? 0.168 7.814 -3.201 1.00 69.62 89 GLN A C 1
ATOM 740 O O . GLN A 1 89 ? 1.221 7.971 -2.585 1.00 69.62 89 GLN A O 1
ATOM 745 N N . MET A 1 90 ? 0.045 6.994 -4.238 1.00 80.12 90 MET A N 1
ATOM 746 C CA . MET A 1 90 ? 1.179 6.263 -4.785 1.00 80.12 90 MET A CA 1
ATOM 747 C C . MET A 1 90 ? 2.235 7.247 -5.304 1.00 80.12 90 MET A C 1
ATOM 749 O O . MET A 1 90 ? 1.902 8.209 -5.995 1.00 80.12 90 MET A O 1
ATOM 753 N N . GLN A 1 91 ? 3.494 7.020 -4.939 1.00 79.88 91 GLN A N 1
ATOM 754 C CA . GLN A 1 91 ? 4.630 7.859 -5.314 1.00 79.88 91 GLN A CA 1
ATOM 755 C C . GLN A 1 91 ? 5.546 7.099 -6.264 1.00 79.88 91 GLN A C 1
ATOM 757 O O . GLN A 1 91 ? 5.785 5.911 -6.056 1.00 79.88 91 GLN A O 1
ATOM 762 N N . VAL A 1 92 ? 6.058 7.808 -7.267 1.00 80.44 92 VAL A N 1
ATOM 763 C CA . VAL A 1 92 ? 7.126 7.340 -8.154 1.00 80.44 92 VAL A CA 1
ATOM 764 C C . VAL A 1 92 ? 8.455 7.779 -7.545 1.00 80.44 92 VAL A C 1
ATOM 766 O O . VAL A 1 92 ? 8.588 8.945 -7.160 1.00 80.44 92 VAL A O 1
ATOM 769 N N . VAL A 1 93 ? 9.398 6.849 -7.438 1.00 74.31 93 VAL A N 1
ATOM 770 C CA . VAL A 1 93 ? 10.806 7.103 -7.106 1.00 74.31 93 VAL A CA 1
ATOM 771 C C . VAL A 1 93 ? 11.659 6.688 -8.292 1.00 74.31 93 VAL A C 1
ATOM 773 O O . VAL A 1 93 ? 11.354 5.615 -8.869 1.00 74.31 93 VAL A O 1
#

Secondary structure (DSSP, 8-state):
-HHHHHHHHT-SS---HHHHHHHHHHHHHHHHHHTSHHHHHHHH--SS--EEES--HHHHHHHT--TTSPPPTT---EE---SSSS----EE-

Radius of gyration: 15.02 Å; chains: 1; bounding box: 38×25×39 Å

InterPro domains:
  IPR000980 SH2 domain [PS50001] (50-93)
  IPR001217 Transcription factor STAT [PTHR11801] (4-86)
  IPR036860 SH2 domain superfamily [G3DSA:3.30.505.10] (37-93)
  IPR036860 SH2 domain superfamily [SSF55550] (46-86)

Sequence (93 aa):
DFELLRRIAGCRDFLAQENFEKLWCWLYPVAFTLSSDWINKTWRSTSPKWIEGFITKEEAEYSLQGPRGLQEPGTFVLRFPTSRTGRTQMQVV